Protein AF-A0A6L8T2S9-F1 (afdb_monomer_lite)

Foldseek 3Di:
DDLVVLLVVLQVVLVVVAWDKDKDFDCVPVPPATKIKIKTKHQDALQFQFQFPVGRIAIAMFIARCVVDSVSSSVRSVVRSVVVVCCNVVCNQFRWHADPVRDIDGTDTPDGSVPTHGNDPPPVPVPD

Sequence (128 aa):
MTDFEQIHQLKISLIEKGWDIEEKYSNDGFGKLVGYHIFARRCDWHGKFTYALTGHIISFCEICETISESRALLDTVQKLHDKCTRAWIDFPNEIPFQTATNEIKADIIFQPFETAREYHVNDKRYFR

pLDDT: mean 85.8, std 14.08, range [38.69, 98.38]

Secondary structure (DSSP, 8-state):
--HHHHHHHHHHHHHHTT-EEEEEEESTTTTTS-EEEEEEEES-BTTEE--BTTBS-EEEEEEES-TT-HHHHHHHHHHHHHHHHHHHHH-SSS-EEE-TTS-EEE--BSS-GGGSEE--TT-TTS--

Organism: NCBI:txid418240

Radius of gyration: 16.05 Å; chains: 1; bounding box: 33×32×43 Å

Structure (mmCIF, N/CA/C/O backbone):
data_AF-A0A6L8T2S9-F1
#
_entry.id   AF-A0A6L8T2S9-F1
#
loop_
_atom_site.group_PDB
_atom_site.id
_atom_site.type_symbol
_atom_site.label_atom_id
_atom_site.label_alt_id
_atom_site.label_comp_id
_atom_site.label_asym_id
_atom_site.label_entity_id
_atom_site.label_seq_id
_atom_site.pdbx_PDB_ins_code
_atom_site.Cartn_x
_atom_site.Cartn_y
_atom_site.Cartn_z
_atom_site.occupancy
_atom_site.B_iso_or_equiv
_atom_site.auth_seq_id
_atom_site.auth_comp_id
_atom_site.auth_asym_id
_atom_site.auth_atom_id
_atom_site.pdbx_PDB_model_num
ATOM 1 N N . MET A 1 1 ? 13.323 19.372 -6.870 1.00 80.19 1 MET A N 1
ATOM 2 C CA . MET A 1 1 ? 13.271 18.166 -6.030 1.00 80.19 1 MET A CA 1
ATOM 3 C C . MET A 1 1 ? 13.380 16.969 -6.954 1.00 80.19 1 MET A C 1
ATOM 5 O O . MET A 1 1 ? 12.602 16.897 -7.900 1.00 80.19 1 MET A O 1
ATOM 9 N N . THR A 1 2 ? 14.378 16.116 -6.763 1.00 95.38 2 THR A N 1
ATOM 10 C CA . THR A 1 2 ? 14.586 14.906 -7.572 1.00 95.38 2 THR A CA 1
ATOM 11 C C . THR A 1 2 ? 13.485 13.876 -7.305 1.00 95.38 2 THR A C 1
ATOM 13 O O . THR A 1 2 ? 12.799 13.951 -6.283 1.00 95.38 2 THR A O 1
ATOM 16 N N . ASP A 1 3 ? 13.316 12.898 -8.197 1.00 96.56 3 ASP A N 1
ATOM 17 C CA . ASP A 1 3 ? 12.354 11.807 -7.983 1.00 96.56 3 ASP A CA 1
ATOM 18 C C . ASP A 1 3 ? 12.651 11.039 -6.682 1.00 96.56 3 ASP A C 1
ATOM 20 O O . ASP A 1 3 ? 11.738 10.708 -5.932 1.00 96.56 3 ASP A O 1
ATOM 24 N N . PHE A 1 4 ? 13.931 10.821 -6.358 1.00 95.12 4 PHE A N 1
ATOM 25 C CA . PHE A 1 4 ? 14.340 10.127 -5.132 1.00 95.12 4 PHE A CA 1
ATOM 26 C C . PHE A 1 4 ? 14.042 10.923 -3.859 1.00 95.12 4 PHE A C 1
ATOM 28 O O . PHE A 1 4 ? 13.639 10.340 -2.853 1.00 95.12 4 PHE A O 1
ATOM 35 N N . GLU A 1 5 ? 14.187 12.250 -3.898 1.00 97.56 5 GLU A N 1
ATOM 36 C CA . GLU A 1 5 ? 13.770 13.119 -2.792 1.00 97.56 5 GLU A CA 1
ATOM 37 C C . GLU A 1 5 ? 12.253 13.033 -2.572 1.00 97.56 5 GLU A C 1
ATOM 39 O O . GLU A 1 5 ? 11.809 12.898 -1.434 1.00 97.56 5 GLU A O 1
ATOM 44 N N . GLN A 1 6 ? 11.457 13.035 -3.647 1.00 97.94 6 GLN A N 1
ATOM 45 C CA . GLN A 1 6 ? 9.998 12.889 -3.559 1.00 97.94 6 GLN A CA 1
ATOM 46 C C . GLN A 1 6 ? 9.592 11.513 -3.017 1.00 97.94 6 GLN A C 1
ATOM 48 O O . GLN A 1 6 ? 8.766 11.432 -2.109 1.00 97.94 6 GLN A O 1
ATOM 53 N N . ILE A 1 7 ? 10.220 10.437 -3.506 1.00 97.62 7 ILE A N 1
ATOM 54 C CA . ILE A 1 7 ? 10.033 9.074 -2.987 1.00 97.62 7 ILE A CA 1
ATOM 55 C C . ILE A 1 7 ? 10.284 9.038 -1.476 1.00 97.62 7 ILE A C 1
ATOM 57 O O . ILE A 1 7 ? 9.497 8.460 -0.726 1.00 97.62 7 ILE A O 1
ATOM 61 N N . HIS A 1 8 ? 11.372 9.657 -1.018 1.00 97.44 8 HIS A N 1
ATOM 62 C CA . HIS A 1 8 ? 11.710 9.693 0.399 1.00 97.44 8 HIS A CA 1
ATOM 63 C C . HIS A 1 8 ? 10.656 10.445 1.225 1.00 97.44 8 HIS A C 1
ATOM 65 O O . HIS A 1 8 ? 10.227 9.941 2.262 1.00 97.44 8 HIS A O 1
ATOM 71 N N . GLN A 1 9 ? 10.176 11.594 0.739 1.00 98.19 9 GLN A N 1
ATOM 72 C CA . GLN A 1 9 ? 9.122 12.367 1.407 1.00 98.19 9 GLN A CA 1
ATOM 73 C C . GLN A 1 9 ? 7.798 11.598 1.505 1.00 98.19 9 GLN A C 1
ATOM 75 O O . GLN A 1 9 ? 7.152 11.616 2.551 1.00 98.19 9 GLN A O 1
ATOM 80 N N . LEU A 1 10 ? 7.407 10.868 0.456 1.00 98.25 10 LEU A N 1
ATOM 81 C CA . LEU A 1 10 ? 6.203 10.031 0.487 1.00 98.25 10 LEU A CA 1
ATOM 82 C C . LEU A 1 10 ? 6.310 8.916 1.533 1.00 98.25 10 LEU A C 1
ATOM 84 O O . LEU A 1 10 ? 5.360 8.682 2.281 1.00 98.25 10 LEU A O 1
ATOM 88 N N . LYS A 1 11 ? 7.472 8.259 1.623 1.00 98.00 11 LYS A N 1
ATOM 89 C CA . LYS A 1 11 ? 7.727 7.215 2.626 1.00 98.00 11 LYS A CA 1
ATOM 90 C C . LYS A 1 11 ? 7.678 7.774 4.047 1.00 98.00 11 LYS A C 1
ATOM 92 O O . LYS A 1 11 ? 6.995 7.199 4.887 1.00 98.00 11 LYS A O 1
ATOM 97 N N . ILE A 1 12 ? 8.332 8.913 4.300 1.00 97.81 12 ILE A N 1
ATOM 98 C CA . ILE A 1 12 ? 8.265 9.598 5.601 1.00 97.81 12 ILE A CA 1
ATOM 99 C C . ILE A 1 12 ? 6.815 9.947 5.944 1.00 97.81 12 ILE A C 1
ATOM 101 O O . ILE A 1 12 ? 6.364 9.631 7.038 1.00 97.81 12 ILE A O 1
ATOM 105 N N . SER A 1 13 ? 6.057 10.503 4.995 1.00 97.56 13 SER A N 1
ATOM 106 C CA . SER A 1 13 ? 4.649 10.853 5.208 1.00 97.56 13 SER A CA 1
ATOM 107 C C . SER A 1 13 ? 3.787 9.649 5.611 1.00 97.56 13 SER A C 1
ATOM 109 O O . SER A 1 13 ? 2.852 9.802 6.396 1.00 97.56 13 SER A O 1
ATOM 111 N N . LEU A 1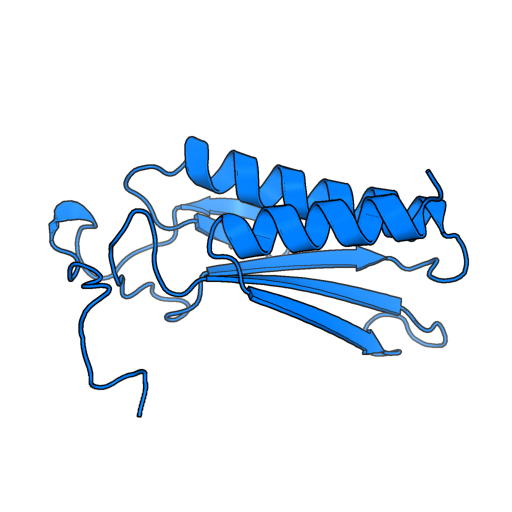 14 ? 4.068 8.451 5.086 1.00 96.50 14 LEU A N 1
ATOM 112 C CA . LEU A 1 14 ? 3.387 7.224 5.509 1.00 96.50 14 LEU A CA 1
ATOM 113 C C . LEU A 1 14 ? 3.798 6.805 6.926 1.00 96.50 14 LEU A C 1
ATOM 115 O O . LEU A 1 14 ? 2.923 6.492 7.733 1.00 96.50 14 LEU A O 1
ATOM 119 N N . ILE A 1 15 ? 5.090 6.873 7.249 1.00 94.81 15 ILE A N 1
ATOM 120 C CA . ILE A 1 15 ? 5.615 6.556 8.586 1.00 94.81 15 ILE A CA 1
ATOM 121 C C . ILE A 1 15 ? 5.032 7.487 9.650 1.00 94.81 15 ILE A C 1
ATOM 123 O O . ILE A 1 15 ? 4.550 7.022 10.679 1.00 94.81 15 ILE A O 1
ATOM 127 N N . GLU A 1 16 ? 4.978 8.791 9.384 1.00 94.12 16 GLU A N 1
ATOM 128 C CA . GLU A 1 16 ? 4.354 9.779 10.275 1.00 94.12 16 GLU A CA 1
ATOM 129 C C . GLU A 1 16 ? 2.862 9.503 10.510 1.00 94.12 16 GLU A C 1
ATOM 131 O O . GLU A 1 16 ? 2.318 9.840 11.560 1.00 94.12 16 GLU A O 1
ATOM 136 N N . LYS A 1 17 ? 2.196 8.852 9.549 1.00 91.44 17 LYS A N 1
ATOM 137 C CA . LYS A 1 17 ? 0.803 8.407 9.669 1.00 91.44 17 LYS A CA 1
ATOM 138 C C . LYS A 1 17 ? 0.660 7.052 10.366 1.00 91.44 17 LYS A C 1
ATOM 140 O O . LYS A 1 17 ? -0.474 6.608 10.521 1.00 91.44 17 LYS A O 1
ATOM 145 N N . GLY A 1 18 ? 1.749 6.412 10.790 1.00 89.81 18 GLY A N 1
ATOM 146 C CA . GLY A 1 18 ? 1.752 5.137 11.514 1.00 89.81 18 GLY A CA 1
ATOM 147 C C . GLY A 1 18 ? 1.898 3.895 10.634 1.00 89.81 18 GLY A C 1
ATOM 148 O O . GLY A 1 18 ? 1.564 2.806 11.084 1.00 89.81 18 GLY A O 1
ATOM 149 N N . TRP A 1 19 ? 2.348 4.039 9.386 1.00 93.12 19 TRP A N 1
ATOM 150 C CA . TRP A 1 19 ? 2.645 2.901 8.514 1.00 93.12 19 TRP A CA 1
ATOM 151 C C . TRP A 1 19 ? 4.122 2.517 8.583 1.00 93.12 19 TRP A C 1
ATOM 153 O O . TRP A 1 19 ? 4.996 3.359 8.407 1.00 93.12 19 TRP A O 1
ATOM 163 N N . ASP A 1 20 ? 4.407 1.230 8.707 1.00 93.56 20 ASP A N 1
ATOM 164 C CA . ASP A 1 20 ? 5.740 0.686 8.483 1.00 93.56 20 ASP A CA 1
ATOM 165 C C . ASP A 1 20 ? 5.966 0.464 6.987 1.00 93.56 20 ASP A C 1
ATOM 167 O O . ASP A 1 20 ? 5.092 -0.051 6.287 1.00 93.56 20 ASP A O 1
ATOM 171 N N . ILE A 1 21 ? 7.147 0.825 6.488 1.00 96.62 21 ILE A N 1
ATOM 172 C CA . ILE A 1 21 ? 7.525 0.625 5.086 1.00 96.62 21 ILE A CA 1
ATOM 173 C C . ILE A 1 21 ? 8.564 -0.488 4.986 1.00 96.62 21 ILE A C 1
ATOM 175 O O . ILE A 1 21 ? 9.604 -0.435 5.639 1.00 96.62 21 ILE A O 1
ATOM 179 N N . GLU A 1 22 ? 8.306 -1.468 4.123 1.00 95.81 22 GLU A N 1
ATOM 180 C CA . GLU A 1 22 ? 9.274 -2.496 3.740 1.00 95.81 22 GLU A CA 1
ATOM 181 C C . GLU A 1 22 ? 9.483 -2.472 2.229 1.00 95.81 22 GLU A C 1
ATOM 183 O O . GLU A 1 22 ? 8.534 -2.388 1.452 1.00 95.81 22 GLU A O 1
ATOM 188 N N . GLU A 1 23 ? 10.735 -2.583 1.806 1.00 94.94 23 GLU A N 1
ATOM 189 C CA . GLU A 1 23 ? 11.110 -2.630 0.399 1.00 94.94 23 GLU A CA 1
ATOM 190 C C . GLU A 1 23 ? 11.822 -3.948 0.110 1.00 94.94 23 GLU A C 1
ATOM 192 O O . GLU A 1 23 ? 12.733 -4.348 0.838 1.00 94.94 23 GLU A O 1
ATOM 197 N N . LYS A 1 24 ? 11.433 -4.615 -0.977 1.00 92.94 24 LYS A N 1
ATOM 198 C CA . LYS A 1 24 ? 12.066 -5.849 -1.441 1.00 92.94 24 LYS A CA 1
ATOM 199 C C . LYS A 1 24 ? 12.448 -5.704 -2.907 1.00 92.94 24 LYS A C 1
ATOM 201 O O . LYS A 1 24 ? 11.594 -5.510 -3.766 1.00 92.94 24 LYS A O 1
ATOM 206 N N . TYR A 1 25 ? 13.733 -5.878 -3.191 1.00 90.88 25 TYR A N 1
ATOM 207 C CA . TYR A 1 25 ? 14.255 -6.020 -4.548 1.00 90.88 25 TYR A CA 1
ATOM 208 C C . TYR A 1 25 ? 14.458 -7.508 -4.818 1.00 90.88 25 TYR A C 1
ATOM 210 O O . TYR A 1 25 ? 15.170 -8.181 -4.070 1.00 90.88 25 TYR A O 1
ATOM 218 N N . SER A 1 26 ? 13.807 -8.048 -5.844 1.00 85.94 26 SER A N 1
ATOM 219 C CA . SER A 1 26 ? 13.865 -9.483 -6.135 1.00 85.94 26 SER A CA 1
ATOM 220 C C . SER A 1 26 ? 13.565 -9.797 -7.590 1.00 85.94 26 SER A C 1
ATOM 222 O O . SER A 1 26 ? 12.885 -9.043 -8.273 1.00 85.94 26 SER A O 1
ATOM 224 N N . ASN A 1 27 ? 14.022 -10.958 -8.044 1.00 84.31 27 ASN A N 1
ATOM 225 C CA . ASN A 1 27 ? 13.583 -11.573 -9.298 1.00 84.31 27 ASN A CA 1
ATOM 226 C C . ASN A 1 27 ? 12.329 -12.454 -9.130 1.00 84.31 27 ASN A C 1
ATOM 228 O O . ASN A 1 27 ? 11.725 -12.859 -10.124 1.00 84.31 27 ASN A O 1
ATOM 232 N N . ASP A 1 28 ? 11.922 -12.737 -7.887 1.00 76.19 28 ASP A N 1
ATOM 233 C CA . ASP A 1 28 ? 10.676 -13.438 -7.568 1.00 76.19 28 ASP A CA 1
ATOM 234 C C . ASP A 1 28 ? 9.485 -12.754 -8.251 1.00 76.19 28 ASP A C 1
ATOM 236 O O . ASP A 1 28 ? 9.234 -11.574 -8.015 1.00 76.19 28 ASP A O 1
ATOM 240 N N . GLY A 1 29 ? 8.756 -13.494 -9.090 1.00 73.62 29 GLY A N 1
ATOM 241 C CA . GLY A 1 29 ? 7.597 -12.978 -9.828 1.00 73.62 29 GLY A CA 1
ATOM 242 C C . GLY A 1 29 ? 7.920 -12.235 -11.132 1.00 73.62 29 GLY A C 1
ATOM 243 O O . GLY A 1 29 ? 7.008 -12.023 -11.922 1.00 73.62 29 GLY A O 1
ATOM 244 N N . PHE A 1 30 ? 9.193 -11.928 -11.419 1.00 74.62 30 PHE A N 1
ATOM 245 C CA . PHE A 1 30 ? 9.620 -11.167 -12.613 1.00 74.62 30 PHE A CA 1
ATOM 246 C C . PHE A 1 30 ? 10.543 -11.947 -13.562 1.00 74.62 30 PHE A C 1
ATOM 248 O O . PHE A 1 30 ? 11.122 -11.397 -14.504 1.00 74.62 30 PHE A O 1
ATOM 255 N N . GLY A 1 31 ? 10.713 -13.250 -13.331 1.00 79.31 31 GLY A N 1
ATOM 256 C CA . GLY A 1 31 ? 11.543 -14.110 -14.170 1.00 79.31 31 GLY A CA 1
ATOM 257 C C . GLY A 1 31 ? 13.022 -13.712 -14.129 1.00 79.31 31 GLY A C 1
ATOM 258 O O . GLY A 1 31 ? 13.706 -13.961 -13.141 1.00 79.31 31 GLY A O 1
ATOM 259 N N . LYS A 1 32 ? 13.540 -13.146 -15.228 1.00 80.69 32 LYS A N 1
ATOM 260 C CA . LYS A 1 32 ? 14.948 -12.706 -15.339 1.00 80.69 32 LYS A CA 1
ATOM 261 C C . LYS A 1 32 ? 15.169 -11.236 -14.967 1.00 80.69 32 LYS A C 1
ATOM 263 O O . LYS A 1 32 ? 16.318 -10.805 -14.926 1.00 80.69 32 LYS A O 1
ATOM 268 N N . LEU A 1 33 ? 14.102 -10.471 -14.749 1.00 81.81 33 LEU A N 1
ATOM 269 C CA . LEU A 1 33 ? 14.187 -9.057 -14.395 1.00 81.81 33 LEU A CA 1
ATOM 270 C C . LEU A 1 33 ? 14.281 -8.899 -12.875 1.00 81.81 33 LEU A C 1
ATOM 272 O O . LEU A 1 33 ? 13.759 -9.721 -12.124 1.00 81.81 33 LEU A O 1
ATOM 276 N N . VAL A 1 34 ? 14.956 -7.841 -12.424 1.00 85.81 34 VAL A N 1
ATOM 277 C CA . VAL A 1 34 ? 14.914 -7.422 -11.019 1.00 85.81 34 VAL A CA 1
ATOM 278 C C . VAL A 1 34 ? 13.726 -6.484 -10.872 1.00 85.81 34 VAL A C 1
ATOM 280 O O . VAL A 1 34 ? 13.730 -5.401 -11.452 1.00 85.81 34 VAL A O 1
ATOM 283 N N . GLY A 1 35 ? 12.722 -6.903 -10.113 1.00 88.00 35 GLY A N 1
ATOM 284 C CA . GLY A 1 35 ? 11.594 -6.061 -9.751 1.00 88.00 35 GLY A CA 1
ATOM 285 C C . GLY A 1 35 ? 11.736 -5.481 -8.351 1.00 88.00 35 GLY A C 1
ATOM 286 O O . GLY A 1 35 ? 12.564 -5.906 -7.536 1.00 88.00 35 GLY A O 1
ATOM 287 N N . TYR A 1 36 ? 10.896 -4.493 -8.087 1.00 92.75 36 TYR A N 1
ATOM 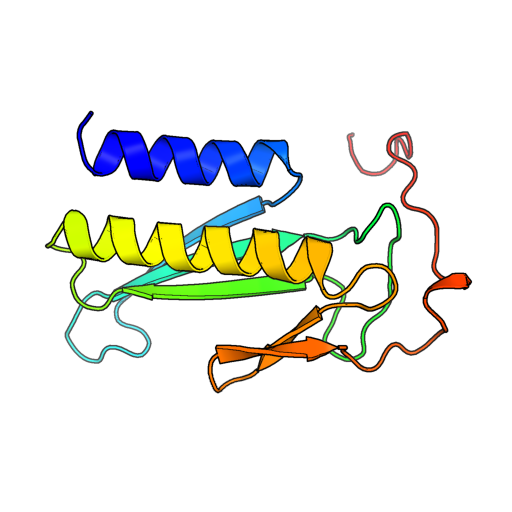288 C CA . TYR A 1 36 ? 10.795 -3.792 -6.820 1.00 92.75 36 TYR A CA 1
ATOM 289 C C . TYR A 1 36 ? 9.393 -3.961 -6.255 1.00 92.75 36 TYR A C 1
ATOM 291 O O . TYR A 1 36 ? 8.407 -3.645 -6.918 1.00 92.75 36 TYR A O 1
ATOM 299 N N . HIS A 1 37 ? 9.321 -4.425 -5.016 1.00 93.94 37 HIS A N 1
ATOM 300 C CA . HIS A 1 37 ? 8.110 -4.423 -4.216 1.00 93.94 37 HIS A CA 1
ATOM 301 C C . HIS A 1 37 ? 8.267 -3.405 -3.096 1.00 93.94 37 HIS A C 1
ATOM 303 O O . HIS A 1 37 ? 9.288 -3.392 -2.402 1.00 93.94 37 HIS A O 1
ATOM 309 N N . ILE A 1 38 ? 7.228 -2.612 -2.871 1.00 96.50 38 ILE A N 1
ATOM 310 C CA . ILE A 1 38 ? 7.102 -1.785 -1.677 1.00 96.50 38 ILE A CA 1
ATOM 311 C C . ILE A 1 38 ? 5.830 -2.172 -0.937 1.00 96.50 38 ILE A C 1
ATOM 313 O O . ILE A 1 38 ? 4.757 -2.293 -1.531 1.00 96.50 38 ILE A O 1
ATOM 317 N N . PHE A 1 39 ? 5.971 -2.375 0.366 1.00 96.00 39 PHE A N 1
ATOM 318 C CA . PHE A 1 39 ? 4.892 -2.702 1.275 1.00 96.00 39 PHE A CA 1
ATOM 319 C C . PHE A 1 39 ? 4.700 -1.568 2.274 1.00 96.00 39 PHE A C 1
ATOM 321 O O . PHE A 1 39 ? 5.672 -1.077 2.845 1.00 96.00 39 PHE A O 1
ATOM 328 N N . ALA A 1 40 ? 3.446 -1.198 2.515 1.00 96.38 40 ALA A N 1
ATOM 329 C CA . ALA A 1 40 ? 3.046 -0.402 3.667 1.00 96.38 40 ALA A CA 1
ATOM 330 C C . ALA A 1 40 ? 2.248 -1.296 4.609 1.00 96.38 40 ALA A C 1
ATOM 332 O O . ALA A 1 40 ? 1.262 -1.914 4.196 1.00 96.38 40 ALA A O 1
ATOM 333 N N . ARG A 1 41 ? 2.691 -1.386 5.862 1.00 92.75 41 ARG A N 1
ATOM 334 C CA . ARG A 1 41 ? 2.114 -2.277 6.863 1.00 92.75 41 ARG A CA 1
ATOM 335 C C . ARG A 1 41 ? 1.679 -1.528 8.104 1.00 92.75 41 ARG A C 1
ATOM 337 O O . ARG A 1 41 ? 2.281 -0.529 8.474 1.00 92.75 41 ARG A O 1
ATOM 344 N N . ARG A 1 42 ? 0.621 -2.013 8.742 1.00 88.62 42 ARG A N 1
ATOM 345 C CA . ARG A 1 42 ? 0.104 -1.432 9.976 1.00 88.62 42 ARG A CA 1
ATOM 346 C C . ARG A 1 42 ? -0.567 -2.493 10.836 1.00 88.62 42 ARG A C 1
ATOM 348 O O . ARG A 1 42 ? -1.239 -3.380 10.313 1.00 88.62 42 ARG A O 1
ATOM 355 N N . CYS A 1 43 ? -0.363 -2.409 12.147 1.00 80.88 43 CYS A N 1
ATOM 356 C CA . CYS A 1 43 ? -0.948 -3.340 13.116 1.00 80.88 43 CYS A CA 1
ATOM 357 C C . CYS A 1 43 ? -2.180 -2.776 13.841 1.00 80.88 43 CYS A C 1
ATOM 359 O O . CYS A 1 43 ? -3.017 -3.550 14.304 1.00 80.88 43 CYS A O 1
ATOM 361 N N . ASP A 1 44 ? -2.307 -1.450 13.932 1.00 84.94 44 ASP A N 1
ATOM 362 C CA . ASP A 1 44 ? -3.506 -0.772 14.417 1.00 84.94 44 ASP A CA 1
ATOM 363 C C . ASP A 1 44 ? -4.365 -0.261 13.255 1.00 84.94 44 ASP A C 1
ATOM 365 O O . ASP A 1 44 ? -3.872 0.047 12.171 1.00 84.94 44 ASP A O 1
ATOM 369 N N . TRP A 1 45 ? -5.663 -0.115 13.489 1.00 88.62 45 TRP A N 1
ATOM 370 C CA . TRP A 1 45 ? -6.551 0.588 12.573 1.00 88.62 45 TRP A CA 1
ATOM 371 C C . TRP A 1 45 ? -7.488 1.492 13.353 1.00 88.62 45 TRP A C 1
ATOM 373 O O . TRP A 1 45 ? -8.209 1.010 14.226 1.00 88.62 45 TRP A O 1
ATOM 383 N N . HIS A 1 46 ? -7.425 2.802 13.092 1.00 88.94 46 HIS A N 1
ATOM 384 C CA . HIS A 1 46 ? -8.154 3.835 13.845 1.00 88.94 46 HIS A CA 1
ATOM 385 C C . HIS A 1 46 ? -8.059 3.662 15.368 1.00 88.94 46 HIS A C 1
ATOM 387 O O . HIS A 1 46 ? -9.039 3.812 16.093 1.00 88.94 46 HIS A O 1
ATOM 393 N N . GLY A 1 47 ? -6.862 3.322 15.859 1.00 84.38 47 GLY A N 1
ATOM 394 C CA . GLY A 1 47 ? -6.621 3.132 17.287 1.00 84.38 47 GLY A CA 1
ATOM 395 C C . GLY A 1 47 ? -7.112 1.796 17.842 1.00 84.38 47 GLY A C 1
ATOM 396 O O . GLY A 1 47 ? -7.197 1.667 19.057 1.00 84.38 47 GLY A O 1
ATOM 397 N N . LYS A 1 48 ? -7.391 0.789 17.006 1.00 82.69 48 LYS A N 1
ATOM 398 C CA . LYS A 1 48 ? -7.791 -0.555 17.451 1.00 82.69 48 LYS A CA 1
ATOM 399 C C . LYS A 1 48 ? -6.868 -1.647 16.930 1.00 82.69 48 LYS A C 1
ATOM 401 O O . LYS A 1 48 ? -6.469 -1.643 15.771 1.00 82.69 48 LYS A O 1
ATOM 406 N N . PHE A 1 49 ? -6.593 -2.629 17.782 1.00 77.94 49 PHE A N 1
ATOM 407 C CA . PHE A 1 49 ? -6.088 -3.935 17.383 1.00 77.94 49 PHE A CA 1
ATOM 408 C C . PHE A 1 49 ? -7.262 -4.837 17.029 1.00 77.94 49 PHE A C 1
ATOM 410 O O . PHE A 1 49 ? -8.104 -5.160 17.875 1.00 77.94 49 PHE A O 1
ATOM 417 N N . THR A 1 50 ? -7.300 -5.285 15.784 1.00 64.38 50 THR A N 1
ATOM 418 C CA . THR A 1 50 ? -8.369 -6.146 15.289 1.00 64.38 50 THR A CA 1
ATOM 419 C C . THR A 1 50 ? -7.805 -7.496 14.867 1.00 64.38 50 THR A C 1
ATOM 421 O O . THR A 1 50 ? -6.633 -7.626 14.517 1.00 64.38 50 THR A O 1
ATOM 424 N N . TYR A 1 51 ? -8.640 -8.528 14.959 1.00 65.31 51 TYR A N 1
ATOM 425 C CA . TYR A 1 51 ? -8.299 -9.875 14.521 1.00 65.31 51 TYR A CA 1
ATOM 426 C C . TYR A 1 51 ? -9.052 -10.137 13.219 1.00 65.31 51 TYR A C 1
ATOM 428 O O . TYR A 1 51 ? -10.230 -10.510 13.241 1.00 65.31 51 TYR A O 1
ATOM 436 N N . ALA A 1 52 ? -8.391 -9.877 12.093 1.00 64.44 52 ALA A N 1
ATOM 437 C CA . ALA A 1 52 ? -8.919 -10.219 10.781 1.00 64.44 52 ALA A CA 1
ATOM 438 C C . ALA A 1 52 ? -8.611 -11.686 10.448 1.00 64.44 52 ALA A C 1
ATOM 440 O O . ALA A 1 52 ? -7.620 -12.251 10.925 1.00 64.44 52 ALA A O 1
ATOM 441 N N . LEU A 1 53 ? -9.462 -12.305 9.625 1.00 62.22 53 LEU A N 1
ATOM 442 C CA . LEU A 1 53 ? -9.318 -13.705 9.217 1.00 62.22 53 LEU A CA 1
ATOM 443 C C . LEU A 1 53 ? -7.976 -13.983 8.523 1.00 62.22 53 LEU A C 1
ATOM 445 O O . LEU A 1 53 ? -7.425 -15.074 8.660 1.00 62.22 53 LEU A O 1
ATOM 449 N N . THR A 1 54 ? -7.442 -12.991 7.807 1.00 57.56 54 THR A N 1
ATOM 450 C CA . THR A 1 54 ? -6.191 -13.101 7.047 1.00 57.56 54 THR A CA 1
ATOM 451 C C . THR A 1 54 ? -4.935 -12.729 7.842 1.00 57.56 54 THR A C 1
ATOM 453 O O . THR A 1 54 ? -3.820 -12.890 7.344 1.00 57.56 54 THR A O 1
ATOM 456 N N . GLY A 1 55 ? -5.088 -12.317 9.102 1.00 55.84 55 GLY A N 1
ATOM 457 C CA . GLY A 1 55 ? -3.980 -12.027 10.006 1.00 55.84 55 GLY A CA 1
ATOM 458 C C . GLY A 1 55 ? -4.016 -10.619 10.596 1.00 55.84 55 GLY A C 1
ATOM 459 O O . GLY A 1 55 ? -4.932 -9.837 10.376 1.00 55.84 55 GLY A O 1
ATOM 460 N N . HIS A 1 56 ? -3.014 -10.321 11.421 1.00 60.78 56 HIS A N 1
ATOM 461 C CA . HIS A 1 56 ? -3.016 -9.157 12.317 1.00 60.78 56 HIS A CA 1
ATOM 462 C C . HIS A 1 56 ? -2.457 -7.877 11.676 1.00 60.78 56 HIS A C 1
ATOM 464 O O . HIS A 1 56 ? -2.424 -6.836 12.326 1.00 60.78 56 HIS A O 1
ATOM 470 N N . ILE A 1 57 ? -1.933 -7.965 10.450 1.00 77.06 57 ILE A N 1
ATOM 471 C CA . ILE A 1 57 ? -1.183 -6.877 9.824 1.00 77.06 57 ILE A CA 1
ATOM 472 C C . ILE A 1 57 ? -1.880 -6.492 8.528 1.00 77.06 57 ILE A C 1
ATOM 474 O O . ILE A 1 57 ? -1.883 -7.253 7.560 1.00 77.06 57 ILE A O 1
ATOM 478 N N . ILE A 1 58 ? -2.427 -5.281 8.513 1.00 88.69 58 ILE A N 1
ATOM 479 C CA . ILE A 1 58 ? -2.896 -4.630 7.295 1.00 88.69 58 ILE A CA 1
ATOM 480 C C . ILE A 1 58 ? -1.660 -4.401 6.443 1.00 88.69 58 ILE A C 1
ATOM 482 O O . ILE A 1 58 ? -0.709 -3.768 6.896 1.00 88.69 58 ILE A O 1
ATOM 486 N N . SER A 1 59 ? -1.645 -4.955 5.237 1.00 92.19 59 SER A N 1
ATOM 487 C CA . SER A 1 59 ? -0.483 -4.915 4.358 1.00 92.19 59 SER A CA 1
ATOM 488 C C . SER A 1 59 ? -0.930 -4.586 2.947 1.00 92.19 59 SER A C 1
ATOM 490 O O . SER A 1 59 ? -1.632 -5.370 2.311 1.00 92.19 59 SER A O 1
ATOM 492 N N . PHE A 1 60 ? -0.472 -3.446 2.444 1.00 95.38 60 PHE A N 1
ATOM 493 C CA . PHE A 1 60 ? -0.642 -3.057 1.054 1.00 95.38 60 PHE A CA 1
ATOM 494 C C . PHE A 1 60 ? 0.681 -3.154 0.314 1.00 95.38 60 PHE A C 1
ATOM 496 O O . PHE A 1 60 ? 1.727 -2.835 0.867 1.00 95.38 60 PHE A O 1
ATOM 503 N N . CYS A 1 61 ? 0.626 -3.596 -0.935 1.00 95.56 61 CYS A N 1
ATOM 504 C CA . CYS A 1 61 ? 1.773 -3.808 -1.800 1.00 95.56 61 CYS A CA 1
ATOM 505 C C . CYS A 1 61 ? 1.575 -3.090 -3.135 1.00 95.56 61 CYS A C 1
ATOM 507 O O . CYS A 1 61 ? 0.473 -3.098 -3.693 1.00 95.56 61 CYS A O 1
ATOM 509 N N . GLU A 1 62 ? 2.654 -2.507 -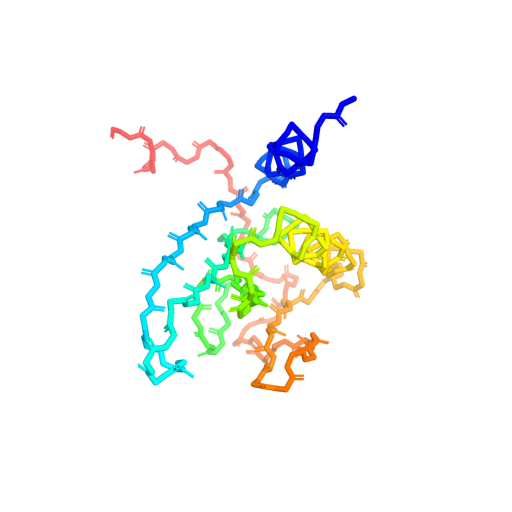3.645 1.00 95.94 62 GLU A N 1
ATOM 510 C CA . GLU A 1 62 ? 2.789 -2.078 -5.033 1.00 95.94 62 GLU A CA 1
ATOM 511 C C . GLU A 1 62 ? 4.090 -2.614 -5.629 1.00 95.94 62 GLU A C 1
ATOM 513 O O . GLU A 1 62 ? 5.060 -2.903 -4.919 1.00 95.94 62 GLU A O 1
ATOM 518 N N . ILE A 1 63 ? 4.077 -2.755 -6.951 1.00 93.69 63 ILE A N 1
ATOM 519 C CA . ILE A 1 63 ? 5.122 -3.414 -7.725 1.00 93.69 63 ILE A CA 1
ATOM 520 C C . ILE A 1 63 ? 5.617 -2.476 -8.827 1.00 93.69 63 ILE A C 1
ATOM 522 O O . ILE A 1 63 ? 4.816 -1.909 -9.567 1.00 93.69 63 ILE A O 1
ATOM 526 N N . CYS A 1 64 ? 6.938 -2.369 -8.969 1.00 93.38 64 CYS A N 1
ATOM 527 C CA . CYS A 1 64 ? 7.597 -1.723 -10.098 1.00 93.38 64 CYS A CA 1
ATOM 528 C C . CYS A 1 64 ? 8.482 -2.729 -10.840 1.00 93.38 64 CYS A C 1
ATOM 530 O O . CYS A 1 64 ? 9.423 -3.288 -10.270 1.00 93.38 64 CYS A O 1
ATOM 532 N N . GLU A 1 65 ? 8.199 -2.930 -12.125 1.00 86.94 65 GLU A N 1
ATOM 533 C CA . GLU A 1 65 ? 8.976 -3.810 -13.008 1.00 86.94 65 GLU A CA 1
ATOM 534 C C . GLU A 1 65 ? 10.186 -3.096 -13.632 1.00 86.94 65 GLU A C 1
ATOM 536 O O . GLU A 1 65 ? 11.167 -3.736 -14.006 1.00 86.94 65 GLU A O 1
ATOM 541 N N . THR A 1 66 ? 10.148 -1.762 -13.721 1.00 88.56 66 THR A N 1
ATOM 542 C CA . THR A 1 66 ? 11.158 -0.928 -14.391 1.00 88.56 66 THR A CA 1
ATOM 543 C C . THR A 1 66 ? 11.973 -0.109 -13.390 1.00 88.56 66 THR A C 1
ATOM 545 O O . THR A 1 66 ? 12.013 1.119 -13.421 1.00 88.56 66 THR A O 1
ATOM 548 N N . ILE A 1 67 ? 12.685 -0.796 -12.492 1.00 86.75 67 ILE A N 1
ATOM 549 C CA . ILE A 1 67 ? 13.426 -0.164 -11.381 1.00 86.75 67 ILE A CA 1
ATOM 550 C C . ILE A 1 67 ? 14.529 0.815 -11.820 1.00 86.75 67 ILE A C 1
ATOM 552 O O . ILE A 1 67 ? 14.971 1.644 -11.030 1.00 86.75 67 ILE A O 1
ATOM 556 N N . SER A 1 68 ? 14.999 0.713 -13.066 1.00 87.44 68 SER A N 1
ATOM 557 C CA . SER A 1 68 ? 15.992 1.624 -13.645 1.00 87.44 68 SER A CA 1
ATOM 558 C C . SER A 1 68 ? 15.425 3.010 -13.960 1.00 87.44 68 SER A C 1
ATOM 560 O O . SER A 1 68 ? 16.189 3.941 -14.202 1.00 87.44 68 SER A O 1
ATOM 562 N N . GLU A 1 69 ? 14.101 3.157 -13.969 1.00 92.50 69 GLU A N 1
ATOM 563 C CA . GLU A 1 69 ? 13.410 4.406 -14.262 1.00 92.50 69 GLU A CA 1
ATOM 564 C C . GLU A 1 69 ? 12.941 5.052 -12.954 1.00 92.50 69 GLU A C 1
ATOM 566 O O . GLU A 1 69 ? 11.975 4.613 -12.326 1.00 92.50 69 GLU A O 1
ATOM 571 N N . SER A 1 70 ? 13.610 6.134 -12.540 1.00 94.38 70 SER A N 1
ATOM 572 C CA . SER A 1 70 ? 13.285 6.846 -11.292 1.00 94.38 70 SER A CA 1
ATOM 573 C C . SER A 1 70 ? 11.825 7.295 -11.238 1.00 94.38 70 SER A C 1
ATOM 575 O O . SER A 1 70 ? 11.194 7.238 -10.182 1.00 94.38 70 SER A O 1
ATOM 577 N N . ARG A 1 71 ? 11.266 7.670 -12.394 1.00 96.25 71 ARG A N 1
ATOM 578 C CA . ARG A 1 71 ? 9.868 8.066 -12.519 1.00 96.25 71 ARG A CA 1
ATOM 579 C C . ARG A 1 71 ? 8.905 6.909 -12.253 1.00 96.25 71 ARG A C 1
ATOM 581 O O . ARG A 1 71 ? 7.932 7.103 -11.532 1.00 96.25 71 ARG A O 1
ATOM 588 N N . ALA A 1 72 ? 9.196 5.711 -12.761 1.00 95.12 72 ALA A N 1
ATOM 589 C CA . ALA A 1 72 ? 8.368 4.530 -12.526 1.00 95.12 72 ALA A CA 1
ATOM 590 C C . ALA A 1 72 ? 8.370 4.124 -11.043 1.00 95.12 72 ALA A C 1
ATOM 592 O O . ALA A 1 72 ? 7.322 3.793 -10.483 1.00 95.12 72 ALA A O 1
ATOM 593 N N . LEU A 1 73 ? 9.526 4.221 -10.374 1.00 95.50 73 LEU A N 1
ATOM 594 C CA . LEU A 1 73 ? 9.616 4.041 -8.921 1.00 95.50 73 LEU A CA 1
ATOM 595 C C . LEU A 1 73 ? 8.785 5.086 -8.166 1.00 95.50 73 LEU A C 1
ATOM 597 O O . LEU A 1 73 ? 8.025 4.720 -7.271 1.00 95.50 73 LEU A O 1
ATOM 601 N N . LEU A 1 74 ? 8.886 6.364 -8.540 1.00 97.50 74 LEU A N 1
ATOM 602 C CA . LEU A 1 74 ? 8.106 7.434 -7.915 1.00 97.50 74 LEU A CA 1
ATOM 603 C C . LEU A 1 74 ? 6.601 7.202 -8.072 1.00 97.50 74 LEU A C 1
ATOM 605 O O . LEU A 1 74 ? 5.876 7.248 -7.081 1.00 97.50 74 LEU A O 1
ATOM 609 N N . ASP A 1 75 ? 6.137 6.888 -9.281 1.00 97.50 75 ASP A N 1
ATOM 610 C CA . ASP A 1 75 ? 4.721 6.618 -9.542 1.00 97.50 75 ASP A CA 1
ATOM 611 C C . ASP A 1 75 ? 4.229 5.384 -8.758 1.00 97.50 75 ASP A C 1
ATOM 613 O O . ASP A 1 75 ? 3.094 5.359 -8.282 1.00 97.50 75 ASP A O 1
ATOM 617 N N . THR A 1 76 ? 5.085 4.377 -8.559 1.00 97.25 76 THR A N 1
ATOM 618 C CA . THR A 1 76 ? 4.776 3.188 -7.743 1.00 97.25 76 THR A CA 1
ATOM 619 C C . THR A 1 76 ? 4.607 3.544 -6.265 1.00 97.25 76 THR A C 1
ATOM 621 O O . THR A 1 76 ? 3.628 3.144 -5.633 1.00 97.25 76 THR A O 1
ATOM 624 N N . VAL A 1 77 ? 5.524 4.339 -5.708 1.00 97.81 77 VAL A N 1
ATOM 625 C CA . VAL A 1 77 ? 5.451 4.791 -4.308 1.00 97.81 77 VAL A CA 1
ATOM 626 C C . VAL A 1 77 ? 4.253 5.722 -4.096 1.00 97.81 77 VAL A C 1
ATOM 628 O O . VAL A 1 77 ? 3.570 5.612 -3.078 1.00 97.81 77 VAL A O 1
ATOM 631 N N . GLN A 1 78 ? 3.944 6.584 -5.069 1.00 98.31 78 GLN A N 1
ATOM 632 C CA . GLN A 1 78 ? 2.756 7.439 -5.033 1.00 98.31 78 GLN A CA 1
ATOM 633 C C . GLN A 1 78 ? 1.465 6.612 -5.019 1.00 98.31 78 GLN A C 1
ATOM 635 O O . GLN A 1 78 ? 0.599 6.858 -4.184 1.00 98.31 78 GLN A O 1
ATOM 640 N N . LYS A 1 79 ? 1.349 5.578 -5.866 1.00 98.00 79 LYS A N 1
ATOM 641 C CA . LYS A 1 79 ? 0.185 4.673 -5.863 1.00 98.00 79 LYS A CA 1
ATOM 642 C C . LYS A 1 79 ? -0.023 4.003 -4.508 1.00 98.00 79 LYS A C 1
ATOM 644 O O . LYS A 1 79 ? -1.162 3.919 -4.044 1.00 98.00 79 LYS A O 1
ATOM 649 N N . LEU A 1 80 ? 1.056 3.546 -3.867 1.00 98.38 80 LEU A N 1
ATOM 650 C CA . LEU A 1 80 ? 0.975 2.966 -2.526 1.00 98.38 80 LEU A CA 1
ATOM 651 C C . LEU A 1 80 ? 0.508 4.012 -1.508 1.00 98.38 80 LEU A C 1
ATOM 653 O O . LEU A 1 80 ? -0.386 3.732 -0.714 1.00 98.38 80 LEU A O 1
ATOM 657 N N . HIS A 1 81 ? 1.064 5.224 -1.559 1.00 98.25 81 HIS A N 1
ATOM 658 C CA . HIS A 1 81 ? 0.669 6.321 -0.673 1.00 98.25 81 HIS A CA 1
ATOM 659 C C . HIS A 1 81 ? -0.816 6.677 -0.807 1.00 98.25 81 HIS A C 1
ATOM 661 O O . HIS A 1 81 ? -1.533 6.744 0.198 1.00 98.25 81 HIS A O 1
ATOM 667 N 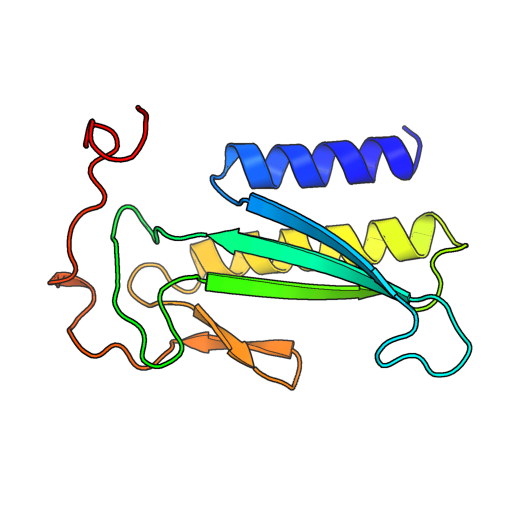N . ASP A 1 82 ? -1.301 6.815 -2.040 1.00 97.88 82 ASP A N 1
ATOM 668 C CA . ASP A 1 82 ? -2.702 7.114 -2.341 1.00 97.88 82 ASP A CA 1
ATOM 669 C C . ASP A 1 82 ? -3.625 5.979 -1.893 1.00 97.88 82 ASP A C 1
ATOM 671 O O . ASP A 1 82 ? -4.744 6.217 -1.437 1.00 97.88 82 ASP A O 1
ATOM 675 N N . LYS A 1 83 ? -3.176 4.726 -2.019 1.00 97.31 83 LYS A N 1
ATOM 676 C CA . LYS A 1 83 ? -3.907 3.548 -1.545 1.00 97.31 83 LYS A CA 1
ATOM 677 C C . LYS A 1 83 ? -4.038 3.554 -0.024 1.00 97.31 83 LYS A C 1
ATOM 679 O O . LYS A 1 83 ? -5.154 3.43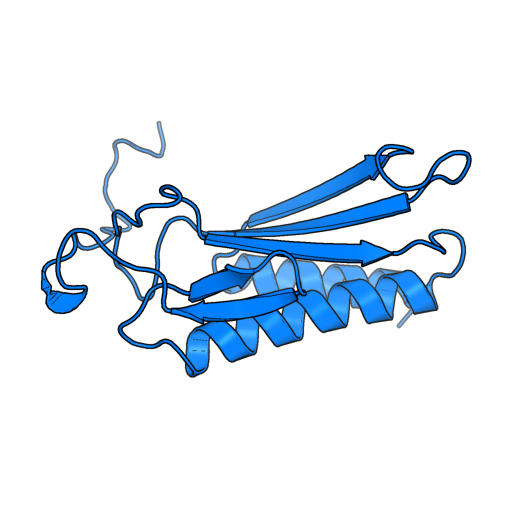6 0.473 1.00 97.31 83 LYS A O 1
ATOM 684 N N . CYS A 1 84 ? -2.942 3.759 0.706 1.00 96.94 84 CYS A N 1
ATOM 685 C CA . CYS A 1 84 ? -2.962 3.864 2.167 1.00 96.94 84 CYS A CA 1
ATOM 686 C C . CYS A 1 84 ? -3.865 5.007 2.642 1.00 96.94 84 CYS A C 1
ATOM 688 O O . CYS A 1 84 ? -4.664 4.832 3.561 1.00 96.94 84 CYS A O 1
ATOM 690 N N . THR A 1 85 ? -3.752 6.174 2.000 1.00 96.31 85 THR A N 1
ATOM 691 C CA . THR A 1 85 ? -4.527 7.367 2.359 1.00 96.31 85 THR A CA 1
ATOM 692 C C . THR A 1 85 ? -6.019 7.164 2.098 1.00 96.31 85 THR A C 1
ATOM 694 O O . THR A 1 85 ? -6.828 7.477 2.968 1.00 96.31 85 THR A O 1
ATOM 697 N N . ARG A 1 86 ? -6.395 6.601 0.941 1.00 96.88 86 ARG A N 1
ATOM 698 C CA . ARG A 1 86 ? -7.799 6.282 0.636 1.00 96.88 86 ARG A CA 1
ATOM 699 C C . ARG A 1 86 ? -8.358 5.230 1.575 1.00 96.88 86 ARG A C 1
ATOM 701 O O . ARG A 1 86 ? -9.413 5.452 2.146 1.00 96.88 86 ARG A O 1
ATOM 708 N N . ALA A 1 87 ? -7.626 4.143 1.814 1.00 95.31 87 ALA A N 1
ATOM 709 C CA . ALA A 1 87 ? -8.081 3.094 2.717 1.00 95.31 87 ALA A CA 1
ATOM 710 C C . ALA A 1 87 ? -8.388 3.641 4.121 1.00 95.31 87 ALA A C 1
ATOM 712 O O . ALA A 1 87 ? -9.414 3.303 4.702 1.00 95.31 87 ALA A O 1
ATOM 713 N N . TRP A 1 88 ? -7.540 4.535 4.642 1.00 94.56 88 TRP A N 1
ATOM 714 C CA . TRP A 1 88 ? -7.767 5.181 5.937 1.00 94.56 88 TRP A CA 1
ATOM 715 C C . TRP A 1 88 ? -9.090 5.959 6.004 1.00 94.56 88 TRP A C 1
ATOM 717 O O . TRP A 1 88 ? -9.737 5.977 7.048 1.00 94.56 88 TRP A O 1
ATOM 727 N N . ILE A 1 89 ? -9.491 6.595 4.900 1.00 95.69 89 ILE A N 1
ATOM 728 C CA . ILE A 1 89 ? -10.720 7.395 4.802 1.00 95.69 89 ILE A CA 1
ATOM 729 C C . ILE A 1 89 ? -11.940 6.503 4.549 1.00 95.69 89 ILE A C 1
ATOM 731 O O . ILE A 1 89 ? -12.964 6.667 5.207 1.00 95.69 89 ILE A O 1
ATOM 735 N N . ASP A 1 90 ? -11.822 5.571 3.605 1.00 96.75 90 ASP A N 1
ATOM 736 C CA . ASP A 1 90 ? -12.939 4.784 3.081 1.00 96.75 90 ASP A CA 1
ATOM 737 C C . ASP A 1 90 ? -13.380 3.674 4.048 1.00 96.75 90 ASP A C 1
ATOM 739 O O . ASP A 1 90 ? -14.536 3.258 4.015 1.00 96.75 90 ASP A O 1
ATOM 743 N N . PHE A 1 91 ? -12.490 3.226 4.943 1.00 93.31 91 PHE A N 1
ATOM 744 C CA . PHE A 1 91 ? -12.755 2.160 5.914 1.00 93.31 91 PHE A CA 1
ATOM 745 C C . PHE A 1 91 ? -12.586 2.665 7.359 1.00 93.31 91 PHE A C 1
ATOM 747 O O . PHE A 1 91 ? -11.659 2.251 8.059 1.00 93.31 91 PHE A O 1
ATOM 754 N N . PRO A 1 92 ? -13.453 3.576 7.843 1.00 91.75 92 PRO A N 1
ATOM 755 C CA . PRO A 1 92 ? -13.322 4.159 9.181 1.00 91.75 92 PRO A CA 1
ATOM 756 C C . PRO A 1 92 ? -13.615 3.157 10.306 1.00 91.75 92 PRO A C 1
ATOM 758 O O . PRO A 1 92 ? -13.050 3.264 11.390 1.00 91.75 92 PRO A O 1
ATOM 761 N N . ASN A 1 93 ? -14.484 2.176 10.044 1.00 88.75 93 ASN A N 1
ATOM 762 C CA . ASN A 1 93 ? -14.950 1.189 11.025 1.00 88.75 93 ASN A CA 1
ATOM 763 C C . ASN A 1 93 ? -14.786 -0.256 10.530 1.00 88.75 93 ASN A C 1
ATOM 765 O O . ASN A 1 93 ? -15.415 -1.175 11.044 1.00 88.75 93 ASN A O 1
ATOM 769 N N . GLU A 1 94 ? -13.975 -0.457 9.499 1.00 89.06 94 GLU A N 1
ATOM 770 C CA . GLU A 1 94 ? -13.757 -1.749 8.857 1.00 89.06 94 GLU A CA 1
ATOM 771 C C . GLU A 1 94 ? -12.262 -1.923 8.612 1.00 89.06 94 GLU A C 1
ATOM 773 O O . GLU A 1 94 ? -11.526 -0.944 8.487 1.00 89.06 94 GLU A O 1
ATOM 778 N N . ILE A 1 95 ? -11.798 -3.168 8.554 1.00 88.12 95 ILE A N 1
ATOM 779 C CA . ILE A 1 95 ? -10.389 -3.461 8.294 1.00 88.12 95 ILE A CA 1
ATOM 780 C C . ILE A 1 95 ? -10.202 -3.657 6.805 1.00 88.12 95 ILE A C 1
ATOM 782 O O . ILE A 1 95 ? -10.792 -4.585 6.261 1.00 88.12 95 ILE A O 1
ATOM 786 N N . PRO A 1 96 ? -9.404 -2.829 6.122 1.00 91.69 96 PRO A N 1
ATOM 787 C CA . PRO A 1 96 ? -9.161 -3.046 4.715 1.00 91.69 96 PRO A CA 1
ATOM 788 C C . PRO A 1 96 ? -8.133 -4.159 4.507 1.00 91.69 96 PRO A C 1
ATOM 790 O O . PRO A 1 96 ? -7.143 -4.267 5.232 1.00 91.69 96 PRO A O 1
ATOM 793 N N . PHE A 1 97 ? -8.311 -4.919 3.435 1.00 90.25 97 PHE A N 1
ATOM 794 C CA . PHE A 1 97 ? -7.286 -5.799 2.889 1.00 90.25 97 PHE A CA 1
ATOM 795 C C . PHE A 1 97 ? -7.144 -5.573 1.384 1.00 90.25 97 PHE A C 1
ATOM 797 O O . PHE A 1 97 ? -8.073 -5.122 0.708 1.00 90.25 97 PHE A O 1
ATOM 804 N N . GLN A 1 98 ? -5.960 -5.887 0.860 1.00 92.75 98 GLN A N 1
ATOM 805 C CA . GLN A 1 98 ? -5.693 -5.874 -0.572 1.00 92.75 98 GLN A CA 1
ATOM 806 C C . GLN A 1 98 ? -5.940 -7.259 -1.167 1.00 92.75 98 GLN A C 1
ATOM 808 O O . GLN A 1 98 ? -5.363 -8.252 -0.723 1.00 92.75 98 GLN A O 1
ATOM 813 N N . THR A 1 99 ? -6.774 -7.326 -2.201 1.00 90.38 99 THR A N 1
ATOM 814 C CA . THR A 1 99 ? -7.006 -8.558 -2.959 1.00 90.38 99 THR A CA 1
ATOM 815 C C . THR A 1 99 ? -5.829 -8.862 -3.891 1.00 90.38 99 THR A C 1
ATOM 817 O O . THR A 1 99 ? -5.024 -7.991 -4.231 1.00 90.38 99 THR A O 1
ATOM 820 N N . ALA A 1 100 ? -5.774 -10.091 -4.409 1.00 87.56 100 ALA A N 1
ATOM 821 C CA . ALA A 1 100 ? -4.806 -10.473 -5.441 1.00 87.56 100 ALA A CA 1
ATOM 822 C C . ALA A 1 100 ? -4.937 -9.660 -6.750 1.00 87.56 100 ALA A C 1
ATOM 824 O O . ALA A 1 100 ? -3.993 -9.608 -7.532 1.00 87.56 100 ALA A O 1
ATOM 825 N N . THR A 1 101 ? -6.083 -9.010 -6.991 1.00 90.06 101 THR A N 1
ATOM 826 C CA . THR A 1 101 ? -6.330 -8.130 -8.148 1.00 90.06 101 THR A CA 1
ATOM 827 C C . THR A 1 101 ? -6.021 -6.656 -7.865 1.00 90.06 101 THR A C 1
ATOM 829 O O . THR A 1 101 ? -6.358 -5.795 -8.673 1.00 90.06 101 THR A O 1
ATOM 832 N N . ASN A 1 102 ? -5.363 -6.358 -6.738 1.00 90.06 102 ASN A N 1
ATOM 833 C CA . ASN A 1 102 ? -5.002 -5.012 -6.285 1.00 90.06 102 ASN A CA 1
ATOM 834 C C . ASN A 1 102 ? -6.190 -4.113 -5.873 1.00 90.06 102 ASN A C 1
ATOM 836 O O . ASN A 1 102 ? -6.034 -2.901 -5.726 1.00 90.06 102 ASN A O 1
ATOM 840 N N . GLU A 1 103 ? -7.374 -4.692 -5.657 1.00 93.81 103 GLU A N 1
ATOM 841 C CA . GLU A 1 103 ? -8.521 -3.977 -5.088 1.00 93.81 103 GLU A CA 1
ATOM 842 C C . GLU A 1 103 ? -8.388 -3.880 -3.565 1.00 93.81 103 GLU A C 1
ATOM 844 O O . GLU A 1 103 ? -7.807 -4.764 -2.936 1.00 93.81 103 GLU A O 1
ATOM 849 N N . ILE A 1 104 ? -8.977 -2.842 -2.966 1.00 94.00 104 ILE A N 1
ATOM 850 C CA . ILE A 1 104 ? -9.080 -2.702 -1.509 1.00 94.00 104 ILE A CA 1
ATOM 851 C C . ILE A 1 104 ? -10.525 -2.938 -1.095 1.00 94.00 104 ILE A C 1
ATOM 853 O O . ILE A 1 104 ? -11.438 -2.311 -1.634 1.00 94.00 104 ILE A O 1
ATOM 857 N N . LYS A 1 105 ? -10.731 -3.869 -0.165 1.00 92.31 105 LYS A N 1
ATOM 858 C CA . LYS A 1 105 ? -12.050 -4.281 0.329 1.00 92.31 105 LYS A CA 1
ATOM 859 C C . LYS A 1 105 ? -12.027 -4.404 1.847 1.00 92.31 105 LYS A C 1
ATOM 861 O O . LYS A 1 105 ? -10.959 -4.572 2.426 1.00 92.31 105 LYS A O 1
ATOM 866 N N . ALA A 1 106 ? -13.200 -4.352 2.469 1.00 90.69 106 ALA A N 1
ATOM 867 C CA . ALA A 1 106 ? -13.354 -4.668 3.882 1.00 90.69 106 ALA A CA 1
ATOM 868 C C . ALA A 1 106 ? -13.147 -6.174 4.102 1.00 90.69 106 ALA A C 1
ATOM 870 O O . ALA A 1 106 ? -13.734 -6.996 3.393 1.00 90.69 106 ALA A O 1
ATOM 871 N N . ASP A 1 107 ? -12.290 -6.525 5.054 1.00 86.69 107 ASP A N 1
ATOM 872 C CA . ASP A 1 107 ? -12.026 -7.896 5.473 1.00 86.69 107 ASP A CA 1
ATOM 873 C C . ASP A 1 107 ? -13.143 -8.393 6.397 1.00 86.69 107 ASP A C 1
ATOM 875 O O . ASP A 1 107 ? -13.847 -7.629 7.063 1.00 86.69 107 ASP A O 1
ATOM 879 N N . ILE A 1 108 ? -13.279 -9.710 6.463 1.00 80.12 108 ILE A N 1
ATOM 880 C CA . ILE A 1 108 ? -14.162 -10.384 7.399 1.00 80.12 108 ILE A CA 1
ATOM 881 C C . ILE A 1 108 ? -13.428 -10.478 8.739 1.00 80.12 108 ILE A C 1
ATOM 883 O O . ILE A 1 108 ? -12.456 -11.219 8.904 1.00 80.12 108 ILE A O 1
ATOM 887 N N . ILE A 1 109 ? -13.913 -9.719 9.716 1.00 78.56 109 ILE A N 1
ATOM 888 C CA . ILE A 1 109 ? -13.397 -9.716 11.086 1.00 78.56 109 ILE A CA 1
ATOM 889 C C . ILE A 1 109 ? -14.167 -10.714 11.960 1.00 78.56 109 ILE A C 1
ATOM 891 O O . ILE A 1 109 ? -15.385 -10.842 11.856 1.00 78.56 109 ILE A O 1
ATOM 895 N N . PHE A 1 110 ? -13.459 -11.432 12.841 1.00 74.12 110 PHE A N 1
ATOM 896 C CA . PHE A 1 110 ? -14.071 -12.442 13.726 1.00 74.12 110 PHE A CA 1
ATOM 897 C C . PHE A 1 110 ? -14.998 -11.846 14.790 1.00 74.12 110 PHE A C 1
ATOM 899 O O . PHE A 1 110 ? -15.906 -12.516 15.278 1.00 74.12 110 PHE A O 1
ATOM 906 N N . GLN A 1 111 ? -14.743 -10.597 15.167 1.00 74.88 111 GLN A N 1
ATOM 907 C CA . GLN A 1 111 ? -15.528 -9.831 16.126 1.00 74.88 111 GLN A CA 1
ATOM 908 C C . GLN A 1 111 ? -15.848 -8.461 15.520 1.00 74.88 111 GLN A C 1
ATOM 910 O O . GLN A 1 111 ? -14.998 -7.939 14.794 1.00 74.88 111 GLN A O 1
ATOM 915 N N . PRO A 1 112 ? -17.011 -7.856 15.822 1.00 80.38 112 PRO A N 1
ATOM 9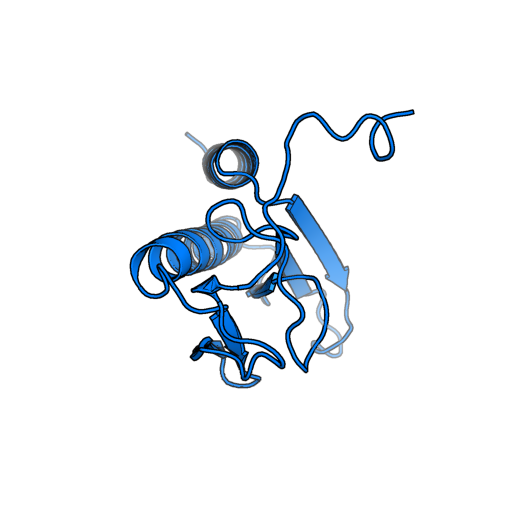16 C CA . PRO A 1 112 ? -17.350 -6.517 15.346 1.00 80.38 112 PRO A CA 1
ATOM 917 C C . PRO A 1 112 ? -16.268 -5.488 15.694 1.00 80.38 112 PRO A C 1
ATOM 919 O O . PRO A 1 112 ? -15.700 -5.525 16.794 1.00 80.38 112 PRO A O 1
ATOM 922 N N . PHE A 1 113 ? -15.998 -4.554 14.782 1.00 81.50 113 PHE A N 1
ATOM 923 C CA . PHE A 1 113 ? -14.930 -3.559 14.926 1.00 81.50 113 PHE A CA 1
ATOM 924 C C . PHE A 1 113 ? -15.130 -2.675 16.165 1.00 81.50 113 PHE A C 1
ATOM 926 O O . PHE A 1 113 ? -14.179 -2.287 16.846 1.00 81.50 113 PHE A O 1
ATOM 933 N N . GLU A 1 114 ? -16.382 -2.401 16.522 1.00 83.00 114 GLU A N 1
ATOM 934 C CA . GLU A 1 114 ? -16.779 -1.628 17.699 1.00 83.00 114 GLU A CA 1
ATOM 935 C C . GLU A 1 114 ? -16.271 -2.269 18.991 1.00 83.00 114 GLU A C 1
ATOM 937 O O . GLU A 1 114 ? -15.883 -1.561 19.916 1.00 83.00 114 GLU A O 1
ATOM 942 N N . THR A 1 115 ? -16.216 -3.602 19.019 1.00 81.38 115 THR A N 1
ATOM 943 C CA . THR A 1 115 ? -15.792 -4.405 20.174 1.00 81.38 115 THR A CA 1
ATOM 944 C C . THR A 1 115 ? -14.313 -4.783 20.149 1.00 81.38 115 THR A C 1
ATOM 946 O O . THR A 1 115 ? -13.832 -5.450 21.067 1.00 81.38 115 THR A O 1
ATOM 949 N N . ALA A 1 116 ? -13.580 -4.383 19.105 1.00 81.12 116 ALA A N 1
ATOM 950 C CA . ALA A 1 116 ? -12.169 -4.705 18.983 1.00 81.12 116 ALA A CA 1
ATOM 951 C C . ALA A 1 116 ? -11.327 -4.037 20.081 1.00 81.12 116 ALA A C 1
ATOM 953 O O . ALA A 1 116 ? -11.687 -2.996 20.631 1.00 81.12 116 ALA A O 1
ATOM 954 N N . ARG A 1 117 ? -10.190 -4.659 20.414 1.00 78.50 117 ARG A N 1
ATOM 955 C CA . ARG A 1 117 ? -9.323 -4.200 21.502 1.00 78.50 117 ARG A CA 1
ATOM 956 C C . ARG A 1 117 ? -8.728 -2.844 21.138 1.00 78.50 117 ARG A C 1
ATOM 958 O O . ARG A 1 117 ? -8.066 -2.718 20.117 1.00 78.50 117 ARG A O 1
ATOM 965 N N . GLU A 1 118 ? -8.874 -1.868 22.019 1.00 80.56 118 GLU A N 1
ATOM 966 C CA . GLU A 1 118 ? -8.243 -0.560 21.850 1.00 80.56 118 GLU A CA 1
ATOM 967 C C . GLU A 1 118 ? -6.704 -0.677 21.846 1.00 80.56 118 GLU A C 1
ATOM 969 O O . GLU A 1 118 ? -6.092 -1.365 22.674 1.00 80.56 118 GLU A O 1
ATOM 974 N N . TYR A 1 119 ? -6.073 0.009 20.896 1.00 70.81 119 TYR A N 1
ATOM 975 C CA . TYR A 1 119 ? -4.632 0.187 20.794 1.00 70.81 119 TYR A CA 1
ATOM 976 C C . TYR A 1 119 ? -4.210 1.251 21.806 1.00 70.81 119 TYR A C 1
ATOM 978 O O . TYR A 1 119 ? -4.348 2.457 21.600 1.00 70.81 119 TYR A O 1
ATOM 986 N N . HIS A 1 120 ? -3.702 0.816 22.954 1.00 61.38 120 HIS A N 1
ATOM 987 C CA . HIS A 1 120 ? -3.141 1.733 23.936 1.00 61.38 120 HIS A CA 1
ATOM 988 C C . HIS A 1 120 ? -1.669 1.988 23.614 1.00 61.38 120 HIS A C 1
ATOM 990 O O . HIS A 1 120 ? -0.813 1.148 23.882 1.00 61.38 120 HIS A O 1
ATOM 996 N N . VAL A 1 121 ? -1.377 3.193 23.119 1.00 53.28 121 VAL A N 1
ATOM 997 C CA . VAL A 1 121 ? -0.025 3.702 22.799 1.00 53.28 121 VAL A CA 1
ATOM 998 C C . VAL A 1 121 ? 0.942 3.639 24.008 1.00 53.28 121 VAL A C 1
ATOM 1000 O O . VAL A 1 121 ? 2.151 3.737 23.848 1.00 53.28 121 VAL A O 1
ATOM 1003 N N . ASN A 1 122 ? 0.430 3.393 25.222 1.00 47.22 122 ASN A N 1
ATOM 1004 C CA . ASN A 1 122 ? 1.191 3.282 26.472 1.00 47.22 122 ASN A CA 1
ATOM 1005 C C . ASN A 1 122 ? 1.357 1.846 27.015 1.00 47.22 122 ASN A C 1
ATOM 1007 O O . ASN A 1 122 ? 1.744 1.677 28.177 1.00 47.22 122 ASN A O 1
ATOM 1011 N N . ASP A 1 123 ? 1.070 0.797 26.236 1.00 49.97 123 ASP A N 1
ATOM 1012 C CA . ASP A 1 123 ? 1.346 -0.578 26.673 1.00 49.97 123 ASP A CA 1
ATOM 1013 C C . ASP A 1 123 ? 2.867 -0.836 26.667 1.00 49.97 123 ASP A C 1
ATOM 1015 O O . ASP A 1 123 ? 3.462 -1.227 25.663 1.00 49.97 123 ASP A O 1
ATOM 1019 N N . LYS A 1 124 ? 3.508 -0.616 27.827 1.00 48.50 124 LYS A N 1
ATOM 1020 C CA . LYS A 1 124 ? 4.957 -0.779 28.100 1.00 48.50 124 LYS A CA 1
ATOM 1021 C C . LYS A 1 124 ? 5.527 -2.183 27.809 1.00 48.50 124 LYS A C 1
ATOM 1023 O O . LYS A 1 124 ? 6.670 -2.466 28.161 1.00 48.50 124 LYS A O 1
ATOM 1028 N N . ARG A 1 125 ? 4.737 -3.096 27.240 1.00 51.22 125 ARG A N 1
ATOM 1029 C CA . ARG A 1 125 ? 5.146 -4.451 26.853 1.00 51.22 125 ARG A CA 1
ATOM 1030 C C . ARG A 1 125 ? 5.810 -4.524 25.477 1.00 51.22 125 ARG A C 1
ATOM 1032 O O . ARG A 1 125 ? 6.571 -5.458 25.266 1.00 51.22 125 ARG A O 1
ATOM 1039 N N . TYR A 1 126 ? 5.549 -3.569 24.582 1.00 40.28 126 TYR A N 1
ATOM 1040 C CA . TYR A 1 126 ? 6.054 -3.608 23.198 1.00 40.28 126 TYR A CA 1
ATOM 1041 C C . TYR A 1 126 ? 7.309 -2.757 22.957 1.00 40.28 126 TYR A C 1
ATOM 1043 O O . TYR A 1 126 ? 7.970 -2.925 21.940 1.00 40.28 126 TYR A O 1
ATOM 1051 N N . PHE A 1 127 ? 7.676 -1.903 23.915 1.00 38.69 127 PHE A N 1
ATOM 1052 C CA . PHE A 1 127 ? 8.912 -1.120 23.905 1.00 38.69 127 PHE A CA 1
ATOM 1053 C C . PHE A 1 127 ? 9.709 -1.441 25.179 1.00 38.69 127 PHE A C 1
ATOM 1055 O O . PHE A 1 127 ? 9.614 -0.727 26.180 1.00 38.69 127 PHE A O 1
ATOM 1062 N N . ARG A 1 128 ? 10.423 -2.570 25.176 1.00 41.25 128 ARG A N 1
ATOM 1063 C CA . ARG A 1 128 ? 11.480 -2.888 26.147 1.00 41.25 128 ARG A CA 1
ATOM 1064 C C . ARG A 1 128 ? 12.786 -3.106 25.412 1.00 41.25 128 ARG A C 1
ATOM 1066 O O . ARG A 1 128 ? 12.733 -3.773 24.359 1.00 41.25 128 ARG A O 1
#